Protein 4PBD (pdb70)

Structure (mmCIF, N/CA/C/O backbone):
data_4PBD
#
_entry.id   4PBD
#
_cell.length_a   41.610
_cell.length_b   41.610
_cell.length_c   132.180
_cell.angle_alpha   90.000
_cell.angle_beta   90.000
_cell.angle_gamma   90.000
#
_symmetry.space_group_name_H-M   'P 41 21 2'
#
loop_
_entity.id
_entity.type
_entity.pdbx_description
1 polymer 'Protein SHQ1 homolog'
2 water water
#
loop_
_atom_site.group_PDB
_atom_site.id
_atom_site.type_symbol
_atom_site.label_atom_id
_atom_site.label_alt_id
_atom_site.label_comp_id
_atom_site.label_asym_id
_atom_site.label_entity_id
_atom_site.label_seq_id
_atom_site.pdbx_PDB_ins_code
_atom_site.Cartn_x
_atom_site.Cartn_y
_atom_site.Cartn_z
_atom_site.occupancy
_atom_site.B_iso_or_equiv
_atom_site.auth_seq_id
_atom_site.auth_comp_id
_atom_site.auth_asym_id
_atom_site.auth_atom_id
_atom_site.pdbx_PDB_model_num
ATOM 1 N N . ALA A 1 2 ? 12.981 5.515 -38.303 1.00 20.97 -12 ALA A N 1
ATOM 2 C CA . ALA A 1 2 ? 12.113 4.455 -37.795 1.00 22.88 -12 ALA A CA 1
ATOM 3 C C . ALA A 1 2 ? 11.539 4.830 -36.442 1.00 26.04 -12 ALA A C 1
ATOM 4 O O . ALA A 1 2 ? 12.229 5.425 -35.621 1.00 25.24 -12 ALA A O 1
ATOM 6 N N . HIS A 1 3 ? 10.278 4.480 -36.205 1.00 21.40 -11 HIS A N 1
ATOM 7 C CA . HIS A 1 3 ? 9.688 4.720 -34.899 1.00 19.67 -11 HIS A CA 1
ATOM 8 C C . HIS A 1 3 ? 9.353 3.401 -34.217 1.00 23.32 -11 HIS A C 1
ATOM 9 O O . HIS A 1 3 ? 8.809 2.472 -34.840 1.00 23.35 -11 HIS A O 1
ATOM 16 N N . HIS A 1 4 ? 9.674 3.335 -32.933 1.00 17.81 -10 HIS A N 1
ATOM 17 C CA . HIS A 1 4 ? 9.286 2.215 -32.085 1.00 21.64 -10 HIS A CA 1
ATOM 18 C C . HIS A 1 4 ? 8.443 2.683 -30.917 1.00 17.24 -10 HIS A C 1
ATOM 19 O O . HIS A 1 4 ? 8.929 3.452 -30.089 1.00 18.09 -10 HIS A O 1
ATOM 26 N N . HIS A 1 5 ? 7.196 2.220 -30.811 1.00 19.40 -9 HIS A N 1
ATOM 27 C CA . HIS A 1 5 ? 6.401 2.581 -29.641 1.00 16.11 -9 HIS A CA 1
ATOM 28 C C . HIS A 1 5 ? 6.383 1.458 -28.607 1.00 19.49 -9 HIS A C 1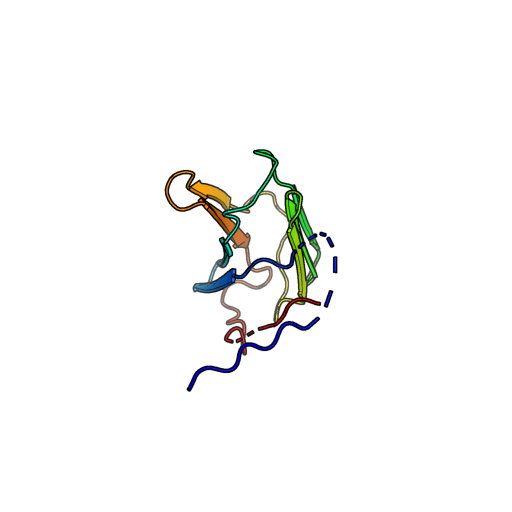
ATOM 29 O O . HIS A 1 5 ? 6.133 0.303 -28.953 1.00 26.42 -9 HIS A O 1
ATOM 36 N N . HIS A 1 6 ? 6.645 1.796 -27.343 1.00 18.82 -8 HIS A N 1
ATOM 37 C CA . HIS A 1 6 ? 6.468 0.827 -26.266 1.00 25.52 -8 HIS A CA 1
ATOM 38 C C . HIS A 1 6 ? 5.213 1.085 -25.436 1.00 26.06 -8 HIS A C 1
ATOM 39 O O . HIS A 1 6 ? 5.061 2.146 -24.827 1.00 22.82 -8 HIS A O 1
ATOM 46 N N . HIS A 1 7 ? 4.327 0.098 -25.392 1.00 25.37 -7 HIS A N 1
ATOM 47 C CA . HIS A 1 7 ? 3.174 0.148 -24.502 1.00 41.87 -7 HIS A CA 1
ATOM 48 C C . HIS A 1 7 ? 3.329 -0.871 -23.379 1.00 44.87 -7 HIS A C 1
ATOM 49 O O . HIS A 1 7 ? 3.453 -2.066 -23.636 1.00 44.17 -7 HIS A O 1
ATOM 56 N N . HIS A 1 8 ? 3.325 -0.396 -22.138 1.00 53.68 -6 HIS A N 1
ATOM 57 C CA . HIS A 1 8 ? 3.478 -1.275 -20.985 1.00 61.35 -6 HIS A CA 1
ATOM 58 C C . HIS A 1 8 ? 2.129 -1.762 -20.460 1.00 57.95 -6 HIS A C 1
ATOM 59 O O . HIS A 1 8 ? 1.889 -2.967 -20.355 1.00 55.88 -6 HIS A O 1
ATOM 66 N N . LYS A 1 14 ? -9.532 0.243 -17.620 1.00 50.57 0 LYS A N 1
ATOM 67 C CA . LYS A 1 14 ? -8.189 0.485 -17.120 1.00 42.12 0 LYS A CA 1
ATOM 68 C C . LYS A 1 14 ? -8.110 1.826 -16.384 1.00 41.78 0 LYS A C 1
ATOM 69 O O . LYS A 1 14 ? -8.601 2.849 -16.865 1.00 31.03 0 LYS A O 1
ATOM 79 N N . LEU A 1 16 ? -6.206 5.112 -15.298 1.00 21.12 2 LEU A N 1
ATOM 80 C CA . LEU A 1 16 ? -5.102 5.865 -15.869 1.00 20.24 2 LEU A CA 1
ATOM 81 C C . LEU A 1 16 ? -4.396 6.647 -14.780 1.00 22.27 2 LEU A C 1
ATOM 82 O O . LEU A 1 16 ? -5.026 7.100 -13.813 1.00 19.65 2 LEU A O 1
ATOM 87 N N . THR A 1 17 ? -3.086 6.804 -14.943 1.00 20.93 3 THR A N 1
ATOM 88 C CA . THR A 1 17 ? -2.332 7.722 -14.108 1.00 19.89 3 THR A CA 1
ATOM 89 C C . THR A 1 17 ? -2.123 9.002 -14.895 1.00 20.95 3 THR A C 1
ATOM 90 O O . THR A 1 17 ? -1.543 8.979 -15.989 1.00 22.06 3 THR A O 1
ATOM 94 N N . PRO A 1 18 ? -2.595 10.129 -14.362 1.00 16.41 4 PRO A N 1
ATOM 95 C CA . PRO A 1 18 ? -2.534 11.385 -15.114 1.00 14.96 4 PRO A CA 1
ATOM 96 C C . PRO A 1 18 ? -1.136 12.000 -15.100 1.00 19.49 4 PRO A C 1
ATOM 97 O O . PRO A 1 18 ? -0.396 11.848 -14.129 1.00 20.58 4 PRO A O 1
ATOM 101 N N . ALA A 1 19 ? -0.775 12.685 -16.173 1.00 21.76 5 ALA A N 1
ATOM 102 C CA . ALA A 1 19 ? 0.452 13.474 -16.148 1.00 24.64 5 ALA A CA 1
ATOM 103 C C . ALA A 1 19 ? 0.195 14.662 -15.223 1.00 21.72 5 ALA A C 1
ATOM 104 O O . ALA A 1 19 ? -0.949 15.040 -15.015 1.00 17.43 5 ALA A O 1
ATOM 106 N N . PHE A 1 20 ? 1.241 15.236 -14.640 1.00 21.48 6 PHE A N 1
ATOM 107 C CA . PHE A 1 20 ? 1.046 16.356 -13.727 1.00 16.74 6 PHE A CA 1
ATOM 108 C C . PHE A 1 20 ? 2.295 17.233 -13.675 1.00 20.53 6 PHE A C 1
ATOM 109 O O . PHE A 1 20 ? 3.393 16.787 -14.011 1.00 19.50 6 PHE A O 1
ATOM 117 N N . ASP A 1 21 ? 2.113 18.485 -13.269 1.00 21.80 7 ASP A N 1
ATOM 118 C CA . ASP A 1 21 ? 3.243 19.388 -13.101 1.00 19.88 7 ASP A CA 1
ATOM 119 C C . ASP A 1 21 ? 3.191 20.091 -11.756 1.00 21.91 7 ASP A C 1
ATOM 120 O O . ASP A 1 21 ? 2.137 20.527 -11.272 1.00 20.83 7 ASP A O 1
ATOM 125 N N . LEU A 1 22 ? 4.356 20.176 -11.147 1.00 16.86 8 LEU A N 1
ATOM 126 C CA . LEU A 1 22 ? 4.457 20.716 -9.799 1.00 21.87 8 LEU A CA 1
ATOM 127 C C . LEU A 1 22 ? 5.168 22.067 -9.802 1.00 19.48 8 LEU A C 1
ATOM 128 O O . LEU A 1 22 ? 6.047 22.326 -10.627 1.00 24.15 8 LEU A O 1
ATOM 133 N N . SER A 1 23 ? 4.757 22.930 -8.880 1.00 18.26 9 SER A N 1
ATOM 134 C CA . SER A 1 23 ? 5.451 24.192 -8.623 1.00 16.02 9 SER A CA 1
ATOM 135 C C . SER A 1 23 ? 5.148 24.630 -7.193 1.00 18.42 9 SER A C 1
ATOM 136 O O . SER A 1 23 ? 4.278 24.056 -6.532 1.00 19.75 9 SER A O 1
ATOM 139 N N . GLN A 1 24 ? 5.873 25.634 -6.700 1.00 17.11 10 GLN A N 1
ATOM 140 C CA . GLN A 1 24 ? 5.710 26.023 -5.302 1.00 16.06 10 GLN A CA 1
ATOM 141 C C . GLN A 1 24 ? 6.071 27.476 -5.064 1.00 20.75 10 GLN A C 1
ATOM 142 O O . GLN A 1 24 ? 6.725 28.114 -5.882 1.00 18.92 10 GLN A O 1
ATOM 148 N N . ASP A 1 25 ? 5.622 27.995 -3.935 1.00 18.42 11 ASP A N 1
ATOM 149 C CA . ASP A 1 25 ? 6.151 29.231 -3.420 1.00 16.98 11 ASP A CA 1
ATOM 150 C C . ASP A 1 25 ? 6.210 28.997 -1.917 1.00 16.96 11 ASP A C 1
ATOM 151 O O . ASP A 1 25 ? 5.860 27.907 -1.486 1.00 14.85 11 ASP A O 1
ATOM 156 N N . PRO A 1 26 ? 6.679 29.973 -1.124 1.00 17.29 12 PRO A N 1
ATOM 157 C CA . PRO A 1 26 ? 6.840 29.647 0.301 1.00 17.68 12 PRO A CA 1
ATOM 158 C C . PRO A 1 26 ? 5.555 29.280 1.040 1.00 15.74 12 PRO A C 1
ATOM 159 O O . PRO A 1 26 ? 5.656 28.719 2.137 1.00 18.94 12 PRO A O 1
ATOM 163 N N . ASP A 1 27 ? 4.385 29.562 0.460 1.00 15.67 13 ASP A N 1
ATOM 164 C CA . ASP A 1 27 ? 3.106 29.279 1.131 1.00 14.90 13 ASP A CA 1
ATOM 165 C C . ASP A 1 27 ? 2.367 28.034 0.609 1.00 16.91 13 ASP A C 1
ATOM 166 O O . ASP A 1 27 ? 1.699 27.351 1.380 1.00 18.30 13 ASP A O 1
ATOM 171 N N . PHE A 1 28 ? 2.484 27.738 -0.684 1.00 17.64 14 PHE A N 1
ATOM 172 C CA . PHE A 1 28 ? 1.709 26.646 -1.279 1.00 16.64 14 PHE A CA 1
ATOM 173 C C . PHE A 1 28 ? 2.519 25.739 -2.181 1.00 16.53 14 PHE A C 1
ATOM 174 O O . PHE A 1 28 ? 3.416 26.200 -2.882 1.00 19.25 14 PHE A O 1
ATOM 182 N N . LEU A 1 29 ? 2.169 24.453 -2.178 1.00 15.77 15 LEU A N 1
ATOM 183 C CA . LEU A 1 29 ? 2.586 23.558 -3.250 1.00 13.92 15 LEU A CA 1
ATOM 184 C C . LEU A 1 29 ? 1.431 23.458 -4.232 1.00 19.11 15 LEU A C 1
ATOM 185 O O . LEU A 1 29 ? 0.283 23.201 -3.824 1.00 20.75 15 LEU A O 1
ATOM 190 N N . THR A 1 30 ? 1.724 23.648 -5.514 1.00 13.07 16 THR A N 1
ATOM 191 C CA . THR A 1 30 ? 0.688 23.634 -6.538 1.00 20.57 16 THR A CA 1
ATOM 192 C C . THR A 1 30 ? 0.824 22.424 -7.457 1.00 19.65 16 THR A C 1
ATOM 193 O O . THR A 1 30 ? 1.882 22.172 -8.046 1.00 20.05 16 THR A O 1
ATOM 197 N N . ILE A 1 31 ? -0.247 21.645 -7.550 1.00 13.70 17 ILE A N 1
ATOM 198 C CA . ILE A 1 31 ? -0.248 20.472 -8.421 1.00 16.30 17 ILE A CA 1
ATOM 199 C C . ILE A 1 31 ? -1.230 20.719 -9.555 1.00 19.25 17 ILE A C 1
ATOM 200 O O . ILE A 1 31 ? -2.411 20.961 -9.311 1.00 19.63 17 ILE A O 1
ATOM 205 N N . ALA A 1 32 ? -0.735 20.705 -10.788 1.00 16.99 18 ALA A N 1
ATOM 206 C CA . ALA A 1 32 ? -1.596 20.865 -11.959 1.00 21.20 18 ALA A CA 1
ATOM 207 C C . ALA A 1 32 ? -1.713 19.521 -12.649 1.00 19.40 18 ALA A C 1
ATOM 208 O O . ALA A 1 32 ? -0.732 19.003 -13.187 1.00 19.03 18 ALA A O 1
ATOM 210 N N . ILE A 1 33 ? -2.925 18.961 -12.619 1.00 19.42 19 ILE A N 1
ATOM 211 C CA . ILE A 1 33 ? -3.186 17.601 -13.069 1.00 16.31 19 ILE A CA 1
ATOM 212 C C . ILE A 1 33 ? -3.926 17.565 -14.408 1.00 12.60 19 ILE A C 1
ATOM 213 O O . ILE A 1 33 ? -5.015 18.117 -14.532 1.00 22.07 19 ILE A O 1
ATOM 218 N N . ARG A 1 34 ? -3.278 16.943 -15.393 1.00 17.27 20 ARG A N 1
ATOM 219 C CA . ARG A 1 34 ? -3.753 16.807 -16.769 1.00 20.17 20 ARG A CA 1
ATOM 220 C C . ARG A 1 34 ? -4.817 15.705 -16.829 1.00 13.39 20 ARG A C 1
ATOM 221 O O . ARG A 1 34 ? -4.499 14.529 -16.672 1.00 22.46 20 ARG A O 1
ATOM 229 N N . VAL A 1 35 ? -6.074 16.094 -17.033 1.00 20.67 21 VAL A N 1
ATOM 230 C CA . VAL A 1 35 ? -7.175 15.119 -17.058 1.00 18.65 21 VAL A CA 1
ATOM 231 C C . VAL A 1 35 ? -8.058 15.185 -18.322 1.00 17.82 21 VAL A C 1
ATOM 23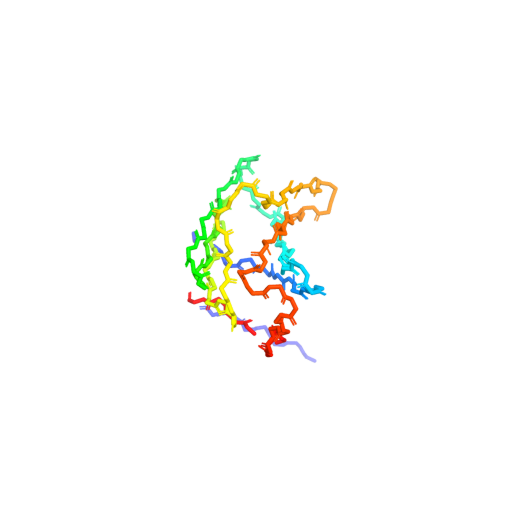2 O O . VAL A 1 35 ? -9.286 15.244 -18.234 1.00 16.20 21 VAL A O 1
ATOM 236 N N . PRO A 1 36 ? -7.433 15.149 -19.511 1.00 17.08 22 PRO A N 1
ATOM 237 C CA . PRO A 1 36 ? -8.228 15.322 -20.738 1.00 20.99 22 PRO A CA 1
ATOM 238 C C . PRO A 1 36 ? -9.289 14.239 -20.942 1.00 25.99 22 PRO A C 1
ATOM 239 O O . PRO A 1 36 ? -10.338 14.504 -21.541 1.00 23.74 22 PRO A O 1
ATOM 243 N N . TYR A 1 37 ? -9.024 13.037 -20.447 1.00 14.22 23 TYR A N 1
ATOM 244 C CA . TYR A 1 37 ? -9.918 11.906 -20.726 1.00 17.72 23 TYR A CA 1
ATOM 245 C C . TYR A 1 37 ? -10.867 11.602 -19.567 1.00 15.69 23 TYR A C 1
ATOM 246 O O . TYR A 1 37 ? -11.430 10.504 -19.491 1.00 21.51 23 TYR A O 1
ATOM 255 N N . ALA A 1 38 ? -11.057 12.581 -18.685 1.00 13.73 24 ALA A N 1
ATOM 256 C CA . ALA A 1 38 ? -11.935 12.410 -17.529 1.00 14.64 24 ALA A CA 1
ATOM 257 C C . ALA A 1 38 ? -13.371 12.122 -17.966 1.00 15.64 24 ALA A C 1
ATOM 258 O O . ALA A 1 38 ? -13.889 12.774 -18.875 1.00 24.02 24 ALA A O 1
ATOM 260 N N . ARG A 1 39 ? -14.009 11.150 -17.317 1.00 20.78 25 ARG A N 1
ATOM 261 C CA . ARG A 1 39 ? -15.387 10.787 -17.647 1.00 16.12 25 ARG A CA 1
ATOM 262 C C . ARG A 1 39 ? -16.355 11.304 -16.590 1.00 19.79 25 ARG A C 1
ATOM 263 O O . ARG A 1 39 ? -17.537 10.944 -16.585 1.00 23.28 25 ARG A O 1
ATOM 271 N N . VAL A 1 40 ? -15.839 12.171 -15.719 1.00 15.15 26 VAL A N 1
ATOM 272 C CA . VAL A 1 40 ? -16.639 12.827 -14.684 1.00 21.60 26 VAL A CA 1
ATOM 273 C C . VAL A 1 40 ? -16.310 14.310 -14.663 1.00 25.76 26 VAL A C 1
ATOM 274 O O . VAL A 1 40 ? -15.251 14.713 -15.146 1.00 21.96 26 VAL A O 1
ATOM 278 N N . SER A 1 41 ? -17.198 15.118 -14.091 1.00 20.15 27 SER A N 1
ATOM 279 C CA . SER A 1 41 ? -16.924 16.552 -13.958 1.00 22.06 27 SER A CA 1
ATOM 280 C C . SER A 1 41 ? -16.857 16.945 -12.484 1.00 24.12 27 SER A C 1
ATOM 281 O O . SER A 1 41 ? -16.886 18.128 -12.140 1.00 27.61 27 SER A O 1
ATOM 284 N N . GLU A 1 42 ? -16.761 15.928 -11.631 1.00 23.37 28 GLU A N 1
ATOM 285 C CA . GLU A 1 42 ? -16.616 16.094 -10.188 1.00 16.40 28 GLU A CA 1
ATOM 286 C C . GLU A 1 42 ? -15.358 15.366 -9.759 1.00 14.95 28 GLU A C 1
ATOM 287 O O . GLU A 1 42 ? -15.164 14.205 -10.107 1.00 20.43 28 GLU A O 1
ATOM 293 N N . PHE A 1 43 ? -14.482 16.044 -9.033 1.00 16.62 29 PHE A N 1
ATOM 294 C CA . PHE A 1 43 ? -13.216 15.426 -8.631 1.00 17.99 29 PHE A CA 1
ATOM 295 C C . PHE A 1 43 ? -13.092 15.435 -7.115 1.00 18.85 29 PHE A C 1
ATOM 296 O O . PHE A 1 43 ? -13.648 16.307 -6.447 1.00 16.33 29 PHE A O 1
ATOM 304 N N . ASP A 1 44 ? -12.326 14.495 -6.583 1.00 16.02 30 ASP A N 1
ATOM 305 C CA . ASP A 1 44 ? -12.083 14.417 -5.149 1.00 13.39 30 ASP A CA 1
ATOM 306 C C . ASP A 1 44 ? -10.596 14.340 -4.840 1.00 14.53 30 ASP A C 1
ATOM 307 O O . ASP A 1 44 ? -9.858 13.574 -5.466 1.00 14.70 30 ASP A O 1
ATOM 312 N N . VAL A 1 45 ? -10.189 15.131 -3.848 1.00 13.86 31 VAL A N 1
ATOM 313 C CA . VAL A 1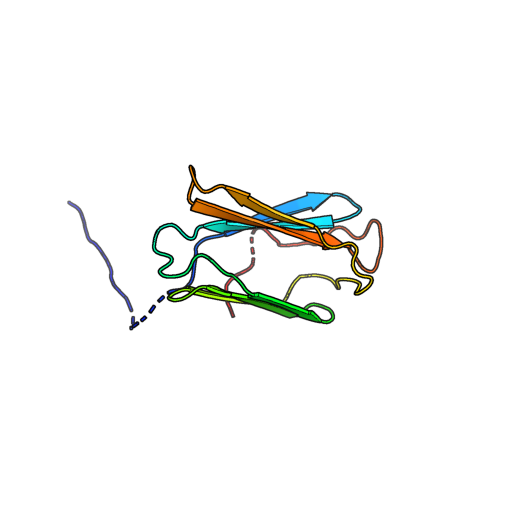 45 ? -8.816 15.220 -3.383 1.00 12.79 31 VAL A CA 1
ATOM 314 C C . VAL A 1 45 ? -8.797 14.880 -1.906 1.00 17.08 31 VAL A C 1
ATOM 315 O O . VAL A 1 45 ? -9.688 15.292 -1.151 1.00 14.33 31 VAL A O 1
ATOM 319 N N . TYR A 1 46 ? -7.824 14.080 -1.498 1.00 13.37 32 TYR A N 1
ATOM 320 C CA . TYR A 1 46 ? -7.579 13.847 -0.075 1.00 15.83 32 TYR A CA 1
ATOM 321 C C . TYR A 1 46 ? -6.120 14.154 0.230 1.00 19.80 32 TYR A C 1
ATOM 322 O O . TYR A 1 46 ? -5.244 13.795 -0.543 1.00 18.03 32 TYR A O 1
ATOM 331 N N . PHE A 1 47 ? -5.850 14.843 1.334 1.00 14.16 33 PHE A N 1
ATOM 332 C CA . PHE A 1 47 ? -4.473 15.050 1.730 1.00 13.57 33 PHE A CA 1
ATOM 333 C C . PHE A 1 47 ? -4.376 14.936 3.234 1.00 13.30 33 PHE A C 1
ATOM 334 O O . PHE A 1 47 ? -5.331 15.238 3.962 1.00 20.04 33 PHE A O 1
ATOM 342 N N . GLU A 1 48 ? -3.215 14.484 3.677 1.00 15.66 34 GLU A N 1
ATOM 343 C CA . GLU A 1 48 ? -2.981 14.189 5.083 1.00 19.26 34 GLU A CA 1
ATOM 344 C C . GLU A 1 48 ? -1.475 14.085 5.281 1.00 17.10 34 GLU A C 1
ATOM 345 O O . GLU A 1 48 ? -0.843 13.126 4.825 1.00 17.94 34 GLU A O 1
ATOM 351 N N . GLY A 1 49 ? -0.895 15.079 5.949 1.00 15.41 35 GLY A N 1
ATOM 352 C CA . GLY A 1 49 ? 0.546 15.115 6.134 1.00 19.50 35 GLY A CA 1
ATOM 353 C C . GLY A 1 49 ? 1.201 15.281 4.780 1.00 18.64 35 GLY A C 1
ATOM 354 O O . GLY A 1 49 ? 0.921 16.256 4.080 1.00 17.68 35 GLY A O 1
ATOM 355 N N . SER A 1 50 ? 2.033 14.315 4.394 1.00 14.65 36 SER A N 1
ATOM 356 C CA . SER A 1 50 ? 2.658 14.320 3.071 1.00 14.70 36 SER A CA 1
ATOM 357 C C . SER A 1 50 ? 1.932 13.470 2.032 1.00 15.03 36 SER A C 1
ATOM 358 O O . SER A 1 50 ? 2.388 13.366 0.887 1.00 15.72 36 SER A O 1
ATOM 361 N N . ASP A 1 51 ? 0.805 12.874 2.411 1.00 12.62 37 ASP A N 1
ATOM 362 C CA . ASP A 1 51 ? 0.065 12.022 1.480 1.00 19.53 37 ASP A CA 1
ATOM 363 C C . ASP A 1 51 ? -0.934 12.836 0.669 1.00 15.40 37 ASP A C 1
ATOM 364 O O . ASP A 1 51 ? -1.661 13.668 1.220 1.00 14.92 37 ASP A O 1
ATOM 369 N N . PHE A 1 52 ? -0.963 12.592 -0.645 1.00 15.87 38 PHE A N 1
ATOM 370 C CA . PHE A 1 52 ? -1.895 13.249 -1.547 1.00 16.28 38 PHE A CA 1
ATOM 371 C C . PHE A 1 52 ? -2.575 12.233 -2.458 1.00 17.43 38 PHE A C 1
ATOM 372 O O . PHE A 1 52 ? -1.903 11.407 -3.068 1.00 15.05 38 PHE A O 1
ATOM 380 N N . LYS A 1 53 ? -3.901 12.299 -2.541 1.00 16.50 39 LYS A N 1
ATOM 381 C CA . LYS A 1 53 ? -4.667 11.446 -3.459 1.00 9.79 39 LYS A CA 1
ATOM 382 C C . LYS A 1 53 ? -5.613 12.277 -4.321 1.00 14.06 39 LYS A C 1
ATOM 383 O O . LYS A 1 53 ? -6.293 13.162 -3.816 1.00 16.09 39 LYS A O 1
ATOM 389 N N . PHE A 1 54 ? -5.700 11.956 -5.605 1.00 12.62 40 PHE A N 1
ATOM 390 C CA . PHE A 1 54 ? -6.639 12.629 -6.498 1.00 13.71 40 PHE A CA 1
ATOM 391 C C . PHE A 1 54 ? -7.437 11.589 -7.266 1.00 15.66 40 PHE A C 1
ATOM 392 O O . PHE A 1 54 ? -6.862 10.642 -7.784 1.00 13.46 40 PHE A O 1
ATOM 400 N N . TYR A 1 55 ? -8.749 11.780 -7.346 1.00 13.45 41 TYR A N 1
ATOM 401 C CA . TYR A 1 55 ? -9.633 10.862 -8.073 1.00 13.78 41 TYR A CA 1
ATOM 402 C C . TYR A 1 55 ? -10.471 11.568 -9.120 1.00 16.88 41 TYR A C 1
ATOM 403 O O . TYR A 1 55 ? -11.175 12.518 -8.798 1.00 13.47 41 TYR A O 1
ATOM 412 N N . ALA A 1 56 ? -10.435 11.081 -10.360 1.00 11.43 42 ALA A N 1
ATOM 413 C CA . ALA A 1 56 ? -11.415 11.486 -11.369 1.00 15.62 42 ALA A CA 1
ATOM 414 C C . ALA A 1 56 ? -11.448 10.463 -12.486 1.00 19.28 42 ALA A C 1
ATOM 415 O O . ALA A 1 56 ? -10.644 10.558 -13.409 1.00 16.44 42 ALA A O 1
ATOM 417 N N . LYS A 1 57 ? -12.375 9.507 -12.387 1.00 16.36 43 LYS A N 1
ATOM 418 C CA . LYS A 1 57 ? -12.513 8.407 -13.350 1.00 21.31 43 LY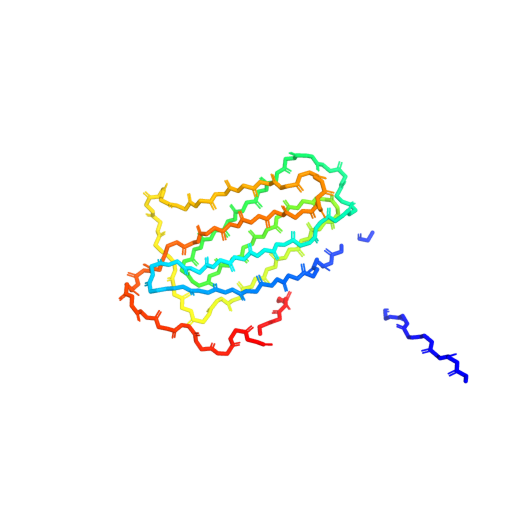S A CA 1
ATOM 419 C C . LYS A 1 57 ? -12.254 8.878 -14.776 1.00 23.41 43 LYS A C 1
ATOM 420 O O . LYS A 1 57 ? -12.883 9.831 -15.223 1.00 19.85 43 LYS A O 1
ATOM 426 N N . PRO A 1 58 ? -11.333 8.203 -15.496 1.00 18.11 44 PRO A N 1
ATOM 427 C CA . PRO A 1 58 ? -10.655 6.984 -15.066 1.00 16.71 44 PRO A CA 1
ATOM 428 C C . PRO A 1 58 ? -9.325 7.247 -14.339 1.00 18.85 44 PRO A C 1
ATOM 429 O O . PRO A 1 58 ? -8.551 6.312 -14.174 1.00 18.00 44 PRO A O 1
ATOM 433 N N . TYR A 1 59 ? -9.080 8.475 -13.893 1.00 16.54 45 TYR A N 1
ATOM 434 C CA . TYR A 1 59 ? -7.779 8.801 -13.301 1.00 14.27 45 TYR A CA 1
ATOM 435 C C . TYR A 1 59 ? -7.706 8.531 -11.802 1.00 17.99 45 TYR A C 1
ATOM 436 O O . TYR A 1 59 ? -8.684 8.754 -11.071 1.00 17.78 45 TYR A O 1
ATOM 445 N N . PHE A 1 60 ? -6.535 8.064 -11.364 1.00 14.88 46 PHE A N 1
ATOM 446 C CA . PHE A 1 60 ? -6.148 8.056 -9.950 1.00 14.27 46 PHE A CA 1
ATOM 447 C C . PHE A 1 60 ? -4.695 8.491 -9.844 1.00 17.20 46 PHE A C 1
ATOM 448 O O . PHE A 1 60 ? -3.849 8.014 -10.610 1.00 15.91 46 PHE A O 1
ATOM 456 N N . LEU A 1 61 ? -4.411 9.417 -8.932 1.00 12.53 47 LEU A N 1
ATOM 457 C CA . LEU A 1 61 ? -3.039 9.838 -8.661 1.00 13.36 47 LEU A CA 1
ATOM 458 C C . LEU A 1 61 ? -2.768 9.887 -7.168 1.00 14.94 47 LEU A C 1
ATOM 459 O O . LEU A 1 61 ? -3.469 10.596 -6.429 1.00 16.56 47 LEU A O 1
ATOM 464 N N . ARG A 1 62 ? -1.750 9.148 -6.727 1.00 15.22 48 ARG A N 1
ATOM 465 C CA . ARG A 1 62 ? -1.264 9.271 -5.355 1.00 14.69 48 ARG A CA 1
ATOM 466 C C . ARG A 1 62 ? 0.190 9.731 -5.337 1.00 17.22 48 ARG A C 1
ATOM 467 O O . ARG A 1 62 ? 1.013 9.244 -6.106 1.00 15.94 48 ARG A O 1
ATOM 475 N N . LEU A 1 63 ? 0.504 10.691 -4.469 1.00 12.61 49 LEU A N 1
ATOM 476 C CA . LEU A 1 63 ? 1.883 11.167 -4.312 1.00 15.38 49 LEU A CA 1
ATOM 477 C C . LEU A 1 63 ? 2.251 11.176 -2.850 1.00 13.27 49 LEU A C 1
ATOM 478 O O . LEU A 1 63 ? 1.403 11.409 -1.982 1.00 16.96 49 LEU A O 1
ATOM 483 N N . THR A 1 64 ? 3.527 10.928 -2.594 1.00 14.55 50 THR A N 1
ATOM 484 C CA . THR A 1 64 ? 4.133 11.274 -1.324 1.00 13.41 50 THR A CA 1
ATOM 485 C C . THR A 1 64 ? 4.889 12.587 -1.514 1.00 18.32 50 THR A C 1
ATOM 486 O O . THR A 1 64 ? 5.919 12.629 -2.204 1.00 22.25 50 THR A O 1
ATOM 490 N N . LEU A 1 65 ? 4.378 13.660 -0.916 1.00 13.63 51 LEU A N 1
ATOM 491 C CA . LEU A 1 65 ? 4.986 14.973 -1.104 1.00 13.58 51 LEU A CA 1
ATOM 492 C C . LEU A 1 65 ? 6.264 15.077 -0.266 1.00 14.84 51 LEU A C 1
ATOM 493 O O . LEU A 1 65 ? 6.387 14.378 0.744 1.00 17.85 51 LEU A O 1
ATOM 498 N N . PRO A 1 66 ? 7.220 15.921 -0.693 1.00 18.60 52 PRO A N 1
ATOM 499 C CA . PRO A 1 66 ? 8.485 16.092 0.038 1.00 21.32 52 PRO A CA 1
ATOM 500 C C . PRO A 1 66 ? 8.332 16.831 1.370 1.00 22.80 52 PRO A C 1
ATOM 501 O O . PRO A 1 66 ? 9.295 16.939 2.129 1.00 23.14 52 PRO A O 1
ATOM 505 N N . GLY A 1 67 ? 7.136 17.327 1.654 1.00 20.23 53 GLY A N 1
ATOM 506 C CA . GLY A 1 67 ? 6.852 17.958 2.930 1.00 17.67 53 GLY A CA 1
ATOM 507 C C . GLY A 1 67 ? 5.371 17.851 3.253 1.00 20.30 53 GLY A C 1
ATOM 508 O O . GLY A 1 67 ? 4.596 17.280 2.489 1.00 19.58 53 GLY A O 1
ATOM 509 N N . ARG A 1 68 ? 4.975 18.393 4.400 1.00 18.59 54 ARG A N 1
ATOM 510 C CA . ARG A 1 68 ? 3.613 18.234 4.873 1.00 14.57 54 ARG A CA 1
ATOM 511 C C . ARG A 1 68 ? 2.709 19.405 4.524 1.00 12.78 54 ARG A C 1
ATOM 512 O O . ARG A 1 68 ? 3.156 20.562 4.402 1.00 13.50 54 ARG A O 1
ATOM 520 N N . ILE A 1 69 ? 1.426 19.092 4.413 1.00 15.70 55 ILE A N 1
ATOM 521 C CA . ILE A 1 69 ? 0.378 20.063 4.113 1.00 16.25 55 ILE A CA 1
ATOM 522 C C . ILE A 1 69 ? -0.538 20.252 5.337 1.00 18.91 55 ILE A C 1
ATOM 523 O O . ILE A 1 69 ? -0.904 19.276 6.001 1.00 21.53 55 ILE A O 1
ATOM 528 N N . VAL A 1 70 ? -0.884 21.494 5.656 1.00 17.16 56 VAL A N 1
ATOM 529 C CA . VAL A 1 70 ? -1.760 21.762 6.801 1.00 15.87 56 VAL A CA 1
ATOM 530 C C . VAL A 1 70 ? -3.220 21.666 6.380 1.00 17.66 56 VAL A C 1
ATOM 531 O O . VAL A 1 70 ? -3.587 22.021 5.257 1.00 15.93 56 VAL A O 1
ATOM 535 N N . GLU A 1 71 ? -4.036 21.136 7.284 1.00 26.57 57 GLU A N 1
ATOM 536 C CA . GLU A 1 71 ? -5.467 21.053 7.080 1.00 25.37 57 GLU A CA 1
ATOM 537 C C . GLU A 1 71 ? -6.149 22.175 7.840 1.00 28.39 57 GLU A C 1
ATOM 538 O O . GLU A 1 71 ? -6.339 22.081 9.058 1.00 33.07 57 GLU A O 1
ATOM 544 N N . ASN A 1 72 ? -6.515 23.237 7.134 1.00 29.37 58 ASN A N 1
ATOM 545 C CA . ASN A 1 72 ? -7.282 24.309 7.765 1.00 29.04 58 ASN A CA 1
ATOM 546 C C . ASN A 1 72 ? -8.237 24.969 6.786 1.00 27.85 58 ASN A C 1
ATOM 547 O O . ASN A 1 72 ? -8.673 26.098 6.993 1.00 33.62 58 ASN A O 1
ATOM 552 N N . GLY A 1 73 ? -8.563 24.249 5.720 1.00 27.25 59 GLY A N 1
ATOM 553 C CA . GLY A 1 73 ? -9.563 24.704 4.775 1.00 33.95 59 GLY A CA 1
ATOM 554 C C . GLY A 1 73 ? -9.068 25.772 3.818 1.00 34.36 59 GLY A C 1
ATOM 555 O O . GLY A 1 73 ? -9.851 26.313 3.039 1.00 36.85 59 GLY A O 1
ATOM 556 N N . SER A 1 74 ? -7.771 26.063 3.846 1.00 31.97 60 SER A N 1
ATOM 557 C CA . SER A 1 74 ? -7.241 27.134 3.010 1.00 23.13 60 SER A CA 1
ATOM 558 C C . SER A 1 74 ? -6.714 26.629 1.665 1.00 28.32 60 SER A C 1
ATOM 559 O O . SER A 1 74 ? -6.138 27.407 0.901 1.00 23.29 60 SER A O 1
ATOM 562 N N . GLU A 1 75 ? -6.909 25.345 1.358 1.00 22.94 61 GLU A N 1
ATOM 563 C CA . GLU A 1 75 ? -6.475 24.852 0.049 1.0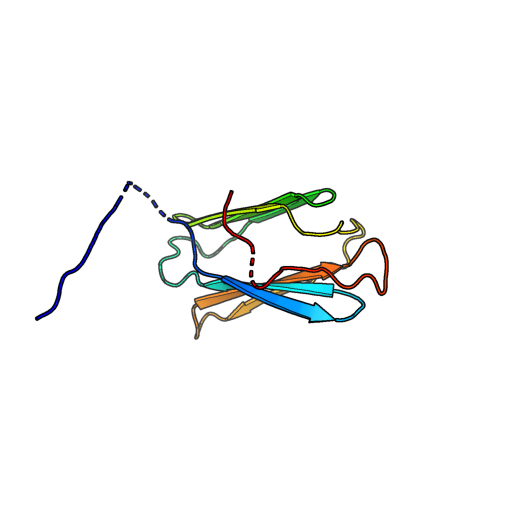0 24.54 61 GLU A CA 1
ATOM 564 C C . GLU A 1 75 ? -7.342 25.466 -1.051 1.00 28.43 61 GLU A C 1
ATOM 565 O O . GLU A 1 75 ? -8.502 25.828 -0.813 1.00 29.24 61 GLU A O 1
ATOM 571 N N . GLN A 1 76 ? -6.760 25.588 -2.244 1.00 23.68 62 GLN A N 1
ATOM 572 C CA . GLN A 1 76 ? -7.365 26.312 -3.366 1.00 28.94 62 GLN A CA 1
ATOM 573 C C . GLN A 1 76 ? -7.486 25.422 -4.601 1.00 22.59 62 GLN A C 1
ATOM 574 O O . GLN A 1 76 ? -6.482 25.147 -5.270 1.00 26.64 62 GLN A O 1
ATOM 580 N N . GLY A 1 77 ? -8.712 24.996 -4.912 1.00 27.08 63 GLY A N 1
ATOM 581 C CA . GLY A 1 77 ? -8.973 24.170 -6.080 1.00 27.15 63 GLY A CA 1
ATOM 582 C C . GLY A 1 77 ? -9.656 24.922 -7.209 1.00 30.46 63 GLY A C 1
ATOM 583 O O . GLY A 1 77 ? -10.480 25.81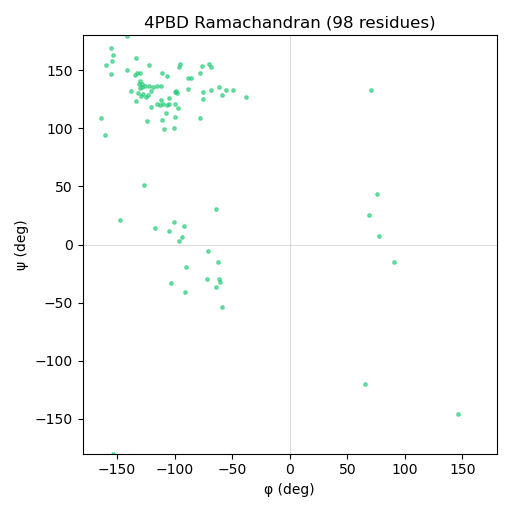3 -6.969 1.00 27.06 63 GLY A O 1
ATOM 584 N N . SER A 1 78 ? -9.309 24.565 -8.442 1.00 27.89 64 SER A N 1
ATOM 585 C CA . SER A 1 78 ? -9.910 25.185 -9.627 1.00 34.08 64 SER A CA 1
ATOM 586 C C . SER A 1 78 ? -9.745 24.292 -10.856 1.00 32.38 64 SER A C 1
ATOM 587 O O . SER A 1 78 ? -8.824 23.482 -10.924 1.00 29.69 64 SER A O 1
ATOM 590 N N . TYR A 1 79 ? -10.641 24.433 -11.831 1.00 29.33 65 TYR A N 1
ATOM 591 C CA . TYR A 1 79 ? -10.566 23.614 -13.042 1.00 29.03 65 TYR A CA 1
ATOM 592 C C . TYR A 1 79 ? -10.657 24.472 -14.289 1.00 33.93 65 TYR A C 1
ATOM 593 O O . TYR A 1 79 ? -11.421 25.434 -14.338 1.00 36.63 65 TYR A O 1
ATOM 602 N N . ASP A 1 80 ? -9.860 24.117 -15.288 1.00 26.86 66 ASP A N 1
ATOM 603 C CA . ASP A 1 80 ? -9.903 24.774 -16.588 1.00 30.60 66 ASP A CA 1
ATOM 604 C C . ASP A 1 80 ? -10.459 23.774 -17.592 1.00 31.89 66 ASP A C 1
ATOM 605 O O . ASP A 1 80 ? -9.776 22.816 -17.971 1.00 35.39 66 ASP A O 1
ATOM 610 N N . ALA A 1 81 ? -11.700 23.997 -18.017 1.00 36.17 67 ALA A N 1
ATOM 611 C CA . ALA A 1 81 ? -12.376 23.082 -18.930 1.00 40.09 67 ALA A CA 1
ATOM 612 C C . ALA A 1 81 ? -11.804 23.167 -20.341 1.00 33.58 67 ALA A C 1
ATOM 613 O O . ALA A 1 81 ? -11.817 22.179 -21.086 1.00 34.37 67 ALA A O 1
ATOM 615 N N . ASP A 1 82 ? -11.305 24.343 -20.706 1.00 39.65 68 ASP A N 1
ATOM 616 C CA . ASP A 1 82 ? -10.643 24.514 -21.996 1.00 42.18 68 ASP A CA 1
ATOM 617 C C . ASP A 1 82 ? -9.447 23.569 -22.113 1.00 38.46 68 ASP A C 1
ATOM 618 O O . ASP A 1 82 ? -9.345 22.788 -23.058 1.00 36.85 68 ASP A O 1
ATOM 623 N N . LYS A 1 83 ? -8.552 23.628 -21.133 1.00 33.65 69 LYS A N 1
ATOM 624 C CA . LYS A 1 83 ? -7.302 22.893 -21.226 1.00 33.67 69 LYS A CA 1
ATOM 625 C C . LYS A 1 83 ? -7.40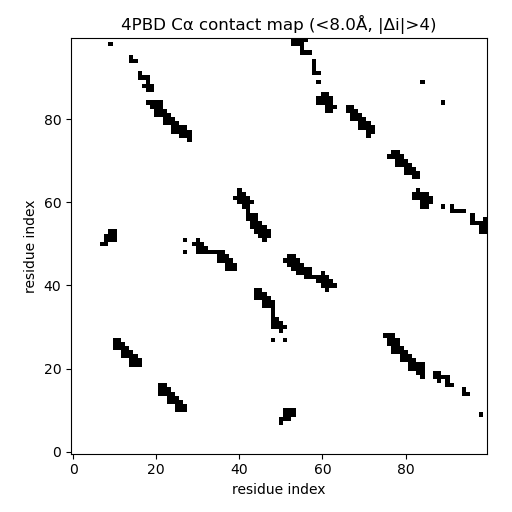5 21.492 -20.638 1.00 27.37 69 LYS A C 1
ATOM 626 O O . LYS A 1 83 ? -6.597 20.624 -20.952 1.00 27.79 69 LYS A O 1
ATOM 632 N N . GLY A 1 84 ? -8.413 21.267 -19.802 1.00 24.38 70 GLY A N 1
ATOM 633 C CA . GLY A 1 84 ? -8.616 19.954 -19.210 1.00 20.87 70 GLY A CA 1
ATOM 634 C C . GLY A 1 84 ? -7.611 19.704 -18.093 1.00 24.41 70 GLY A C 1
ATOM 635 O O . GLY A 1 84 ? -7.024 18.617 -17.980 1.00 26.43 70 GLY A O 1
ATOM 636 N N . ILE A 1 85 ? -7.414 20.728 -17.273 1.00 23.46 71 ILE A N 1
ATOM 637 C CA . ILE A 1 85 ? -6.449 20.668 -16.178 1.00 22.51 71 ILE A CA 1
ATOM 638 C C . ILE A 1 85 ? -7.076 21.100 -14.857 1.00 25.54 71 ILE A C 1
ATOM 639 O O . ILE A 1 85 ? -7.709 22.164 -14.759 1.00 21.05 71 ILE A O 1
ATOM 644 N N . PHE A 1 86 ? -6.918 20.247 -13.846 1.00 21.72 72 PHE A N 1
ATOM 645 C CA . PHE A 1 86 ? -7.329 20.570 -12.491 1.00 22.64 72 PHE A CA 1
ATOM 646 C C . PHE A 1 86 ? -6.122 21.024 -11.685 1.00 19.65 72 PHE A C 1
ATOM 647 O O . PHE A 1 86 ? -5.082 20.361 -11.694 1.00 20.92 72 PHE A O 1
ATOM 655 N N . THR A 1 87 ? -6.268 22.137 -10.978 1.00 17.75 73 THR A N 1
ATOM 656 C CA . THR A 1 87 ? -5.165 22.660 -10.170 1.00 23.97 73 THR A CA 1
ATOM 657 C C . THR A 1 87 ? -5.547 22.759 -8.699 1.00 26.68 73 THR A C 1
ATOM 658 O O . THR A 1 87 ? -6.621 23.252 -8.351 1.00 19.77 73 THR A O 1
ATOM 662 N N . ILE A 1 88 ? -4.680 22.260 -7.825 1.00 18.24 74 ILE A N 1
ATOM 663 C CA . ILE A 1 88 ? -4.946 22.375 -6.407 1.00 18.02 74 ILE A CA 1
ATOM 664 C C . ILE A 1 88 ? -3.720 22.990 -5.756 1.00 17.31 74 ILE A C 1
ATOM 665 O O . ILE A 1 88 ? -2.580 22.582 -6.012 1.00 20.26 74 ILE A O 1
ATOM 670 N N . ARG A 1 89 ? -3.947 24.030 -4.964 1.00 21.32 75 ARG A N 1
ATOM 671 C CA . ARG A 1 89 ? -2.872 24.639 -4.200 1.00 17.50 75 ARG A CA 1
ATOM 672 C C . ARG A 1 89 ? -3.041 24.206 -2.766 1.00 15.20 75 ARG A C 1
ATOM 673 O O . ARG A 1 89 ? -4.120 24.334 -2.182 1.00 21.02 75 ARG A O 1
ATOM 681 N N . LEU A 1 90 ? -1.967 23.652 -2.224 1.00 12.27 76 LEU A N 1
ATOM 682 C CA . LEU A 1 90 ? -1.979 22.959 -0.949 1.00 18.74 76 LEU A CA 1
ATOM 683 C C . LEU A 1 90 ? -1.112 23.741 0.016 1.00 17.70 76 LEU A C 1
ATOM 684 O O . LEU A 1 90 ? 0.055 23.942 -0.256 1.00 14.95 76 LEU A O 1
ATOM 689 N N . PRO A 1 91 ? -1.680 24.194 1.146 1.00 18.02 77 PRO A N 1
ATOM 690 C CA . PRO A 1 91 ? -0.888 25.062 2.029 1.00 13.47 77 PRO A CA 1
ATOM 691 C C . PRO A 1 91 ? 0.165 24.297 2.829 1.00 17.18 77 PRO A C 1
ATOM 692 O O . PRO A 1 91 ? -0.125 23.282 3.456 1.00 15.66 77 PRO A O 1
ATOM 696 N N . LYS A 1 92 ? 1.394 24.806 2.803 1.00 16.93 78 LYS A N 1
ATOM 697 C CA . LYS A 1 92 ? 2.506 24.170 3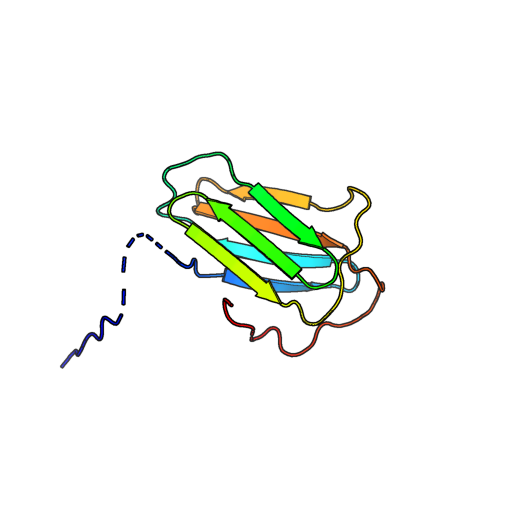.495 1.00 12.68 78 LYS A CA 1
ATOM 698 C C . LYS A 1 92 ? 2.317 24.259 5.005 1.00 13.81 78 LYS A C 1
ATOM 699 O O . LYS A 1 92 ? 2.016 25.333 5.545 1.00 14.49 78 LYS A O 1
ATOM 705 N N . GLU A 1 93 ? 2.511 23.132 5.683 1.00 13.35 79 GLU A N 1
ATOM 706 C CA . GLU A 1 93 ? 2.435 23.095 7.138 1.00 16.51 79 GLU A CA 1
ATOM 707 C C . GLU A 1 93 ? 3.534 23.940 7.756 1.00 21.49 79 GLU A C 1
ATOM 708 O O . GLU A 1 93 ? 3.337 24.578 8.800 1.00 19.28 79 GLU A O 1
ATOM 714 N N . THR A 1 94 ? 4.703 23.920 7.126 1.00 13.46 80 THR A N 1
ATOM 715 C CA . THR A 1 94 ? 5.808 24.794 7.551 1.00 13.63 80 THR A CA 1
ATOM 716 C C . THR A 1 94 ? 6.009 25.877 6.521 1.00 18.33 80 THR A C 1
ATOM 717 O O . THR A 1 94 ? 6.613 25.612 5.483 1.00 16.19 80 THR A O 1
ATOM 721 N N . PRO A 1 95 ? 5.476 27.091 6.777 1.00 16.72 81 PRO A N 1
ATOM 722 C CA . PRO A 1 95 ? 5.649 28.195 5.830 1.00 18.08 81 PRO A CA 1
ATOM 723 C C . PRO A 1 95 ? 7.118 28.434 5.542 1.00 17.28 81 PRO A C 1
ATOM 724 O O . PRO A 1 95 ? 7.927 28.454 6.476 1.00 18.06 81 PRO A O 1
ATOM 728 N N . GLY A 1 96 ? 7.458 28.568 4.264 1.00 14.65 82 GLY A N 1
ATOM 729 C CA . GLY A 1 96 ? 8.842 28.795 3.897 1.00 13.28 82 GLY A CA 1
ATOM 730 C C . GLY A 1 96 ? 9.654 27.544 3.632 1.00 17.42 82 GLY A C 1
ATOM 731 O O . GLY A 1 96 ? 10.731 27.645 3.060 1.00 18.44 82 GLY A O 1
ATOM 732 N N . GLN A 1 97 ? 9.166 26.371 4.040 1.00 15.74 83 GLN A N 1
ATOM 733 C CA . GLN A 1 97 ? 9.831 25.140 3.636 1.00 14.88 83 GLN A CA 1
ATOM 734 C C . GLN A 1 97 ? 9.857 25.032 2.111 1.00 14.56 83 GLN A C 1
ATOM 735 O O . GLN A 1 97 ? 8.830 25.164 1.466 1.00 17.82 83 GLN A O 1
ATOM 741 N N . HIS A 1 98 ? 11.036 24.787 1.544 1.00 12.24 84 HIS A N 1
ATOM 742 C CA . HIS A 1 98 ? 11.180 24.588 0.105 1.00 15.16 84 HIS A CA 1
ATOM 743 C C . HIS A 1 98 ? 11.180 23.087 -0.120 1.00 13.24 84 HIS A C 1
ATOM 744 O O . HIS A 1 98 ? 12.056 22.386 0.396 1.00 18.61 84 HIS A O 1
ATOM 751 N N . PHE A 1 99 ? 10.193 22.593 -0.861 1.00 12.76 85 PHE A N 1
ATOM 752 C CA . PHE A 1 99 ? 10.068 21.160 -1.096 1.00 12.07 85 PHE A CA 1
ATOM 753 C C . PHE A 1 99 ? 11.136 20.765 -2.130 1.00 16.44 85 PHE A C 1
ATOM 754 O O . PHE A 1 99 ? 11.192 21.357 -3.207 1.00 23.06 85 PHE A O 1
ATOM 762 N N . GLU A 1 100 ? 11.987 19.790 -1.812 1.00 19.50 86 GLU A N 1
ATOM 763 C CA . GLU A 1 100 ? 13.062 19.420 -2.740 1.00 19.78 86 GLU A CA 1
ATOM 764 C C . GLU A 1 100 ? 12.670 18.239 -3.623 1.00 24.76 86 GLU A C 1
ATOM 765 O O . GLU A 1 100 ? 11.822 17.429 -3.258 1.00 20.43 86 GLU A O 1
ATOM 771 N N . GLY A 1 101 ? 13.303 18.148 -4.787 1.00 23.68 87 GLY A N 1
ATOM 772 C CA . GLY A 1 101 ? 13.112 17.007 -5.667 1.00 18.27 87 GLY A CA 1
ATOM 773 C C . GLY A 1 101 ? 11.749 16.879 -6.323 1.00 24.07 87 GLY A C 1
ATOM 774 O O . GLY A 1 101 ? 11.342 15.778 -6.698 1.00 22.58 87 GLY A O 1
ATOM 775 N N . LEU A 1 102 ? 11.042 17.993 -6.493 1.00 23.99 88 LEU A N 1
ATOM 776 C CA . LEU A 1 102 ? 9.738 17.928 -7.149 1.00 17.43 88 LEU A CA 1
ATOM 777 C C . LEU A 1 102 ? 9.830 17.388 -8.572 1.00 23.55 88 LEU A C 1
ATOM 778 O O . LEU A 1 102 ? 8.898 16.726 -9.060 1.00 27.84 88 LEU A O 1
ATOM 783 N N . ASN A 1 103 ? 10.944 17.684 -9.228 1.00 25.51 89 ASN A N 1
ATOM 784 C CA . ASN A 1 103 ? 11.144 17.274 -10.613 1.00 30.95 89 ASN A CA 1
ATOM 785 C C . ASN A 1 103 ? 11.202 15.766 -10.803 1.00 24.79 89 ASN A C 1
ATOM 786 O O . ASN A 1 103 ? 11.061 15.286 -11.929 1.00 25.60 89 ASN A O 1
ATOM 799 N N . LEU A 1 105 ? 9.351 13.629 -8.624 1.00 19.03 91 LEU A N 1
ATOM 800 C CA . LEU A 1 105 ? 8.209 13.022 -7.945 1.00 19.18 91 LEU A CA 1
ATOM 801 C C . LEU A 1 105 ? 7.414 12.166 -8.915 1.00 21.04 91 LEU A C 1
ATOM 802 O O . LEU A 1 105 ? 7.119 12.595 -10.031 1.00 21.59 91 LEU A O 1
ATOM 807 N N . THR A 1 106 ? 7.069 10.953 -8.491 1.00 17.53 92 THR A N 1
ATOM 808 C CA . THR A 1 106 ? 6.361 10.007 -9.361 1.00 23.37 92 THR A CA 1
ATOM 809 C C . THR A 1 106 ? 5.170 9.366 -8.665 1.00 19.89 92 THR A C 1
ATOM 810 O O . THR A 1 106 ? 5.204 9.145 -7.452 1.00 22.61 92 THR A O 1
ATOM 814 N N . ALA A 1 107 ? 4.122 9.068 -9.433 1.00 19.57 93 ALA A N 1
ATOM 815 C CA . ALA A 1 107 ? 2.936 8.403 -8.897 1.00 21.86 93 ALA A CA 1
ATOM 816 C C . ALA A 1 107 ? 3.298 7.175 -8.083 1.00 23.09 93 ALA A C 1
ATOM 817 O O . ALA A 1 107 ? 4.119 6.363 -8.510 1.00 25.80 93 ALA A O 1
ATOM 819 N N . LEU A 1 108 ? 2.699 7.052 -6.905 1.00 25.74 94 LEU A N 1
ATOM 820 C CA . LEU A 1 108 ? 2.890 5.873 -6.066 1.00 37.14 94 LEU A CA 1
ATOM 821 C C . LEU A 1 108 ? 2.302 4.634 -6.727 1.00 40.54 94 LEU A C 1
ATOM 822 O O . LEU A 1 108 ? 1.154 4.654 -7.168 1.00 41.62 94 LEU A O 1
#

InterPro domains:
  IPR007009 Shq1, C-terminal domain [PF04925] (235-419)
  IPR007052 CS domain [PS51203] (1-89)
  IPR008978 HSP20-like chaperone [G3DSA:2.60.40.790] (1-128)
  IPR008978 HSP20-like chaperone [SSF49764] (3-82)
  IPR039742 Protein Shq1 [PTHR12967] (1-471)
  IPR048696 SHQ1-like, CS domain [PF21413] (3-95)

Foldseek 3Di:
DDDDDDDLDEWDWDWDDDLWWIKIKTAAPPFPDPDKDWDFDWQWIWIDTVPYIFIWRFQGTFDDDPPKDWDADPVRRIIMIITTGPRGRDDTPDRCTDGD

Solvent-accessible surface area: 7019 Å² total

B-factor: mean 26.31, std 13.88, range [9.79, 191.18]

GO terms:
  GO:0005515 protein binding (F, IPI)
  GO:0005654 nucleoplasm (C, TAS)
  GO:0090671 telomerase RNA localization to Cajal body (P, HMP)
  GO:0005654 nucleoplasm (C, IDA)
  GO:0005737 cytoplasm (C, IDA)
  GO:0022618 protein-RNA complex assembly (P, IDA)

Secondary structure (DSSP, 8-state):
---------PPPEEEEE-SSEEEEEEE-TT-S-S--EEEEEEEEEEEEETTEEEEEEEEEEE--SS--EEEEETTTTEEEEEEEBSSTTPPPP-------

Radius of gyration: 14.5 Å; Cα contacts (8 Å, |Δi|>4): 199; chains: 1; bounding box: 30×31×46 Å

CATH classification: 2.60.40.790

Organism: Homo sapiens (NCBI:txid9606)

Nearest PDB structures (foldseek):
  4pbd-assembly1_A  TM=1.010E+00  e=3.604E-18  Homo sapiens
  4pck-assembly1_A  TM=9.248E-01  e=1.095E-16  Homo sapiens
  4pck-assembly2_B  TM=9.239E-01  e=2.191E-16  Homo sapiens
  2mnw-assembly1_A  TM=9.124E-01  e=5.287E-13  Homo sapiens
  3eud-assembly3_C  TM=9.417E-01  e=4.798E-08  Saccharomyces cerevisiae

Sequence (100 aa):
AHHHHHHKLTPAFDLSQDPDFLTIAIRVPYARVSEFDVYFEGSDFKFYAKPYFLRLTLPGRIVENGSEQGSYDADKGIFTIRLPKETPGQHFEGLNLTAL